Protein AF-A0A699XVE4-F1 (afdb_monomer_lite)

Secondary structure (DSSP, 8-state):
--S-SSTTHHHH-TTSS-EEEEE----EE-TTS-EE-GGG-S-EEEEEETTEE-SS--HHHHHHHHHHHTSTT--

Radius of gyration: 14.75 Å; chains: 1; bounding box: 36×26×35 Å

Organism: Tanacetum cinerariifolium (NCBI:txid118510)

InterPro domains:
  IPR007400 PrpF-like [PF04303] (1-75)
  IPR007400 PrpF-like [PTHR43709] (1-75)

Structure (mmCIF, N/CA/C/O backbone):
data_AF-A0A699XVE4-F1
#
_entry.id   AF-A0A699XVE4-F1
#
loop_
_atom_site.group_PDB
_atom_site.id
_atom_site.type_symbol
_atom_site.label_atom_id
_atom_site.label_alt_id
_atom_site.label_comp_id
_atom_site.label_asym_id
_atom_site.label_entity_id
_atom_site.label_seq_id
_atom_site.pdbx_PDB_ins_code
_atom_site.Cartn_x
_atom_site.Cartn_y
_atom_site.Cartn_z
_atom_site.occupancy
_atom_site.B_iso_or_equiv
_atom_site.auth_seq_id
_atom_site.auth_comp_id
_atom_site.auth_asym_id
_atom_site.auth_atom_id
_atom_site.pdbx_PDB_model_num
ATOM 1 N N . MET A 1 1 ? 7.950 -8.397 -12.426 1.00 95.88 1 MET A N 1
ATOM 2 C CA . MET A 1 1 ? 7.258 -7.213 -12.995 1.00 95.88 1 MET A CA 1
ATOM 3 C C . MET A 1 1 ? 7.861 -6.726 -14.317 1.00 95.88 1 MET A C 1
ATOM 5 O O . MET A 1 1 ? 7.207 -5.926 -14.964 1.00 95.88 1 MET A O 1
ATOM 9 N N . GLY A 1 2 ? 9.073 -7.147 -14.719 1.00 97.62 2 GLY A N 1
ATOM 10 C CA . GLY A 1 2 ? 9.673 -6.701 -15.991 1.00 97.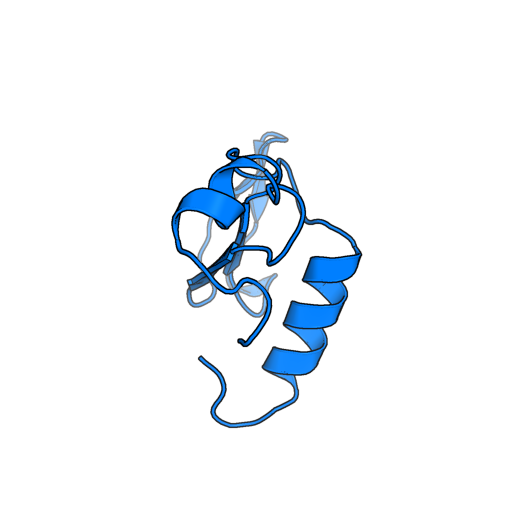62 2 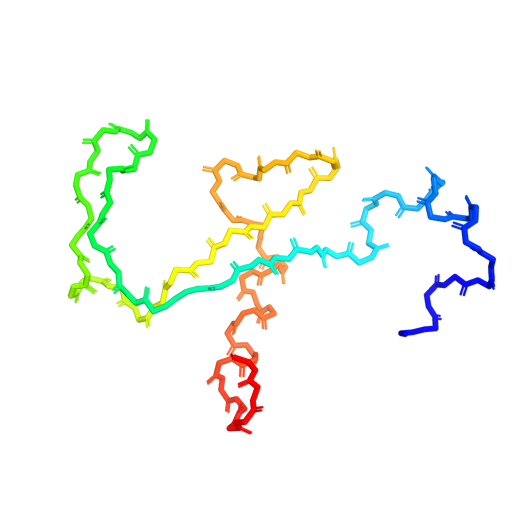GLY A CA 1
ATOM 11 C C . GLY A 1 2 ? 10.118 -5.232 -16.005 1.00 97.62 2 GLY A C 1
ATOM 12 O O . GLY A 1 2 ? 10.129 -4.613 -17.057 1.00 97.62 2 GLY A O 1
ATOM 13 N N . LEU A 1 3 ? 10.426 -4.651 -14.835 1.00 97.81 3 LEU A N 1
ATOM 14 C CA . LEU A 1 3 ? 10.799 -3.232 -14.696 1.00 97.81 3 LEU A CA 1
ATOM 15 C C . LEU A 1 3 ? 12.318 -2.975 -14.739 1.00 97.81 3 LEU A C 1
ATOM 17 O O . LEU A 1 3 ? 12.719 -1.815 -14.836 1.00 97.81 3 LEU A O 1
ATOM 21 N N . ILE A 1 4 ? 13.129 -4.030 -14.619 1.00 98.25 4 ILE A N 1
ATOM 22 C CA . ILE A 1 4 ? 14.601 -4.051 -14.680 1.00 98.25 4 ILE A CA 1
ATOM 23 C C . ILE A 1 4 ? 15.053 -5.384 -15.298 1.00 98.25 4 ILE A C 1
ATOM 25 O O . ILE A 1 4 ? 14.310 -6.367 -15.195 1.00 98.25 4 ILE A O 1
ATOM 29 N N . GLU A 1 5 ? 16.241 -5.411 -15.908 1.00 97.50 5 GLU A N 1
ATOM 30 C CA . GLU A 1 5 ? 16.849 -6.619 -16.496 1.00 97.50 5 GLU A CA 1
ATOM 31 C C . GLU A 1 5 ? 17.795 -7.310 -15.507 1.00 97.50 5 GLU A C 1
ATOM 33 O O . GLU A 1 5 ? 17.725 -8.530 -15.340 1.00 97.50 5 GLU A O 1
ATOM 38 N N . HIS A 1 6 ? 18.611 -6.530 -14.789 1.00 97.94 6 HIS A N 1
ATOM 39 C CA . HIS A 1 6 ? 19.546 -7.023 -13.777 1.00 97.94 6 HIS A CA 1
ATOM 40 C C . HIS A 1 6 ? 19.209 -6.479 -12.383 1.00 97.94 6 HIS A C 1
ATOM 42 O O . HIS A 1 6 ? 18.614 -5.411 -12.234 1.00 97.94 6 HIS A O 1
ATOM 48 N N . LEU A 1 7 ? 19.580 -7.212 -11.327 1.00 97.25 7 LEU A N 1
ATOM 49 C CA . LEU A 1 7 ? 19.234 -6.843 -9.948 1.00 97.25 7 LEU A CA 1
ATOM 50 C C . LEU A 1 7 ? 19.889 -5.518 -9.530 1.00 97.25 7 LEU A C 1
ATOM 52 O O .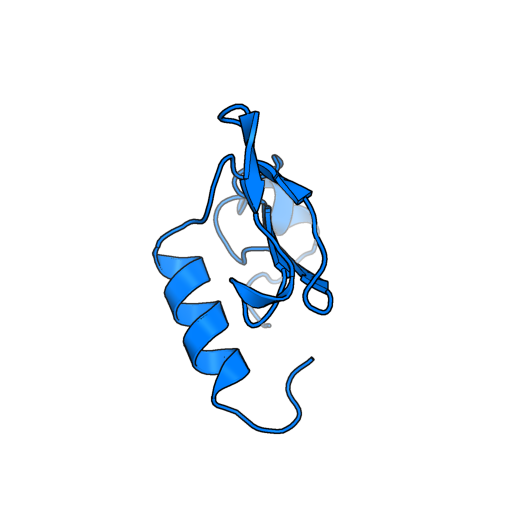 LEU A 1 7 ? 19.250 -4.677 -8.894 1.00 97.25 7 LEU A O 1
ATOM 56 N N . GLU A 1 8 ? 21.144 -5.315 -9.919 1.00 97.56 8 GLU A N 1
ATOM 57 C CA . GLU A 1 8 ? 21.914 -4.094 -9.678 1.00 97.56 8 GLU A CA 1
ATOM 58 C C . GLU A 1 8 ? 21.259 -2.821 -10.244 1.00 97.56 8 GLU A C 1
ATOM 60 O O . GLU A 1 8 ? 21.453 -1.735 -9.685 1.00 97.56 8 GLU A O 1
ATOM 65 N N . ASP A 1 9 ? 20.412 -2.929 -11.273 1.00 97.62 9 ASP A N 1
ATOM 66 C CA . ASP A 1 9 ? 19.704 -1.781 -11.853 1.00 97.62 9 ASP A CA 1
ATOM 67 C C . ASP A 1 9 ? 18.725 -1.139 -10.859 1.00 97.62 9 ASP A C 1
ATOM 69 O O . ASP A 1 9 ? 18.441 0.063 -10.937 1.00 97.62 9 ASP A O 1
ATOM 73 N N . ALA A 1 10 ? 18.250 -1.901 -9.865 1.00 97.06 10 ALA A N 1
ATOM 74 C CA . ALA A 1 10 ? 17.376 -1.389 -8.814 1.00 97.06 10 ALA A CA 1
ATOM 75 C C . ALA A 1 10 ? 18.032 -0.238 -8.032 1.00 97.06 10 ALA A C 1
ATOM 77 O O . ALA A 1 10 ? 17.351 0.724 -7.665 1.00 97.06 10 ALA A O 1
ATOM 78 N N . ALA A 1 11 ? 19.357 -0.272 -7.839 1.00 95.75 11 ALA A N 1
ATOM 79 C CA . ALA A 1 11 ? 20.092 0.794 -7.156 1.00 95.75 11 ALA A CA 1
ATOM 80 C C . ALA A 1 11 ? 19.964 2.145 -7.884 1.00 95.75 11 ALA A C 1
ATOM 82 O O . ALA A 1 11 ? 19.904 3.194 -7.244 1.00 95.75 11 ALA A O 1
ATOM 83 N N . ARG A 1 12 ? 19.846 2.122 -9.217 1.00 95.88 12 ARG A N 1
ATOM 84 C CA . ARG A 1 12 ? 19.661 3.317 -10.058 1.00 95.88 12 ARG A CA 1
ATOM 85 C C . ARG A 1 12 ? 18.186 3.684 -10.259 1.00 95.88 12 ARG A C 1
ATOM 87 O O . ARG A 1 12 ? 17.888 4.798 -10.685 1.00 95.88 12 ARG A O 1
ATOM 94 N N . ARG A 1 13 ? 17.250 2.791 -9.912 1.00 96.88 13 ARG A N 1
ATOM 95 C CA . ARG A 1 13 ? 15.800 2.953 -10.113 1.00 96.88 13 ARG A CA 1
ATOM 96 C C . ARG A 1 13 ? 15.011 3.016 -8.794 1.00 96.88 13 ARG A C 1
ATOM 98 O O . ARG A 1 13 ? 14.076 2.261 -8.563 1.00 96.88 13 ARG A O 1
ATOM 105 N N . GLN A 1 14 ? 15.332 3.976 -7.930 1.00 95.69 14 GLN A N 1
ATOM 106 C CA . GLN A 1 14 ? 14.732 4.080 -6.585 1.00 95.69 14 GLN A CA 1
ATOM 107 C C . GLN A 1 14 ? 13.270 4.570 -6.550 1.00 95.69 14 GLN A C 1
ATOM 109 O O . GLN A 1 14 ? 12.574 4.415 -5.545 1.00 95.69 14 GLN A O 1
ATOM 114 N N . HIS A 1 15 ? 12.780 5.185 -7.629 1.00 95.56 15 HIS A N 1
ATOM 115 C CA . HIS A 1 15 ? 11.442 5.779 -7.637 1.00 95.56 15 HIS A CA 1
ATOM 116 C C . HIS A 1 15 ? 10.317 4.757 -7.847 1.00 95.56 15 HIS A C 1
ATOM 118 O O . HIS A 1 15 ? 9.233 4.965 -7.295 1.00 95.56 15 HIS A O 1
ATOM 124 N N . THR A 1 16 ? 10.535 3.700 -8.640 1.00 97.12 16 THR A N 1
ATOM 125 C CA . THR A 1 16 ? 9.514 2.689 -8.976 1.00 97.12 16 THR A CA 1
ATOM 126 C C . THR A 1 16 ? 10.126 1.294 -9.160 1.00 97.12 16 THR A C 1
ATOM 128 O O . THR A 1 16 ? 11.205 1.203 -9.744 1.00 97.12 16 THR A O 1
ATOM 131 N N . PRO A 1 17 ? 9.421 0.214 -8.771 1.00 97.69 17 PRO A N 1
ATOM 132 C CA . PRO A 1 17 ? 8.081 0.205 -8.174 1.00 97.69 17 PRO A CA 1
ATOM 133 C C . PRO A 1 17 ? 8.079 0.733 -6.731 1.00 97.69 17 PRO A C 1
ATOM 135 O O . PRO A 1 17 ? 9.126 0.910 -6.114 1.00 97.69 17 PRO A O 1
ATOM 138 N N . LYS A 1 18 ? 6.891 1.041 -6.206 1.00 98.00 18 LYS A N 1
ATOM 139 C CA . LYS A 1 18 ? 6.720 1.274 -4.767 1.00 98.00 18 LYS A CA 1
ATOM 140 C C . LYS A 1 18 ? 6.537 -0.070 -4.071 1.00 98.00 18 LYS A C 1
ATOM 142 O O . LYS A 1 18 ? 6.028 -1.008 -4.677 1.00 98.00 18 LYS A O 1
ATOM 147 N N . ILE A 1 19 ? 6.920 -0.132 -2.803 1.00 98.25 19 ILE A N 1
ATOM 148 C CA . ILE A 1 19 ? 6.641 -1.271 -1.932 1.00 98.25 19 ILE A CA 1
ATOM 149 C C . ILE A 1 19 ? 5.773 -0.793 -0.773 1.00 98.25 19 ILE A C 1
ATOM 151 O O . ILE A 1 19 ? 6.017 0.277 -0.208 1.00 98.25 19 ILE A O 1
ATOM 155 N N . ALA A 1 20 ? 4.744 -1.569 -0.456 1.00 98.69 20 ALA A N 1
ATOM 156 C CA . ALA A 1 20 ? 3.860 -1.329 0.668 1.00 98.69 20 ALA A CA 1
ATOM 157 C C . ALA A 1 20 ? 3.544 -2.650 1.368 1.00 98.69 20 ALA A C 1
ATOM 159 O O . ALA A 1 20 ? 3.558 -3.705 0.737 1.00 98.69 20 ALA A O 1
ATOM 160 N N . PHE A 1 21 ? 3.263 -2.572 2.662 1.00 98.75 21 PHE A N 1
ATOM 161 C CA . PHE A 1 21 ? 2.743 -3.677 3.456 1.00 98.75 21 PHE A CA 1
ATOM 162 C C . PHE A 1 21 ? 1.382 -3.292 4.034 1.00 98.75 21 PHE A C 1
ATOM 164 O O . PHE A 1 21 ? 1.118 -2.109 4.290 1.00 98.75 21 PHE A O 1
ATOM 171 N N . VAL A 1 22 ? 0.526 -4.300 4.194 1.00 98.88 22 VAL A N 1
ATOM 172 C CA . VAL A 1 22 ? -0.879 -4.150 4.576 1.00 98.88 22 VAL A CA 1
ATOM 173 C C . VAL A 1 22 ? -1.202 -4.972 5.821 1.00 98.88 22 VAL A C 1
ATOM 175 O O . VAL A 1 22 ? -0.511 -5.946 6.119 1.00 98.88 22 VAL A O 1
ATOM 178 N N . ALA A 1 23 ? -2.236 -4.566 6.548 1.00 98.81 23 ALA A N 1
ATOM 179 C CA . ALA A 1 23 ? -2.793 -5.304 7.676 1.00 98.81 23 ALA A CA 1
ATOM 180 C C . ALA A 1 23 ? -4.302 -5.021 7.806 1.00 98.81 23 ALA A C 1
ATOM 182 O O . ALA A 1 23 ? -4.765 -3.987 7.307 1.00 98.81 23 ALA A O 1
ATOM 183 N N . PRO A 1 24 ? -5.064 -5.888 8.502 1.00 98.75 24 PRO A N 1
ATOM 184 C CA . PRO A 1 24 ? -6.436 -5.580 8.898 1.00 98.75 24 PRO A CA 1
ATOM 185 C C . PRO A 1 24 ? -6.528 -4.270 9.705 1.00 98.75 24 PRO A C 1
ATOM 187 O O . PRO A 1 24 ? -5.518 -3.827 10.267 1.00 98.75 24 PRO A O 1
ATOM 190 N N . PRO A 1 25 ? -7.722 -3.658 9.805 1.00 98.81 25 PRO A N 1
ATOM 191 C CA . PRO A 1 25 ? -7.953 -2.518 10.685 1.00 98.81 25 PRO A CA 1
ATOM 192 C C . PRO A 1 25 ? -7.499 -2.781 12.120 1.00 98.81 25 PRO A C 1
ATOM 194 O O . PRO A 1 25 ? -7.792 -3.828 12.697 1.00 98.81 25 PRO A O 1
ATOM 197 N N . ALA A 1 26 ? -6.808 -1.806 12.703 1.00 98.81 26 ALA A N 1
ATOM 198 C CA . ALA A 1 26 ? -6.418 -1.809 14.106 1.00 98.81 26 ALA A CA 1
ATOM 199 C C . ALA A 1 26 ? -6.266 -0.369 14.606 1.00 98.81 26 ALA A C 1
ATOM 201 O O . ALA A 1 26 ? -5.933 0.532 13.830 1.00 98.81 26 ALA A O 1
ATOM 202 N N . ASP A 1 27 ? -6.482 -0.171 15.905 1.00 98.75 27 ASP A N 1
ATOM 203 C CA . ASP A 1 27 ? -6.279 1.117 16.559 1.00 98.75 27 ASP A CA 1
ATOM 204 C C . ASP A 1 27 ? -4.812 1.553 16.446 1.00 98.75 27 ASP A C 1
ATOM 206 O O . ASP A 1 27 ? -3.890 0.754 16.642 1.00 98.75 27 ASP A O 1
ATOM 210 N N . TYR A 1 28 ? -4.572 2.835 16.172 1.00 98.75 28 TYR A N 1
ATOM 211 C CA . TYR A 1 28 ? -3.224 3.400 16.210 1.00 98.75 28 TYR A CA 1
ATOM 212 C C . TYR A 1 28 ? -3.223 4.896 16.531 1.00 98.75 28 TYR A C 1
ATOM 214 O O . TYR A 1 28 ? -4.199 5.614 16.320 1.00 98.75 28 TYR A O 1
ATOM 222 N N . VAL A 1 29 ? -2.073 5.382 16.998 1.00 98.69 29 VAL A N 1
ATOM 223 C CA . VAL A 1 29 ? -1.809 6.816 17.161 1.00 98.69 29 VAL A CA 1
ATOM 224 C C . VAL A 1 29 ? -1.130 7.330 15.894 1.00 98.69 29 VAL A C 1
ATOM 226 O O . VAL A 1 29 ? -0.061 6.851 15.507 1.00 98.69 29 VAL A O 1
ATOM 229 N N . ALA A 1 30 ? -1.757 8.289 15.216 1.00 98.38 30 ALA A N 1
ATOM 230 C CA . ALA A 1 30 ? -1.179 8.946 14.049 1.00 98.38 30 ALA A CA 1
ATOM 231 C C . ALA A 1 30 ? 0.037 9.805 14.435 1.00 98.38 30 ALA A C 1
ATOM 233 O O . ALA A 1 30 ? 0.199 10.208 15.584 1.00 98.38 30 ALA A O 1
ATOM 234 N N . SER A 1 31 ? 0.866 10.170 13.454 1.00 97.56 31 SER A N 1
ATOM 235 C CA . SER A 1 31 ? 2.035 11.041 13.671 1.00 97.56 31 SER A CA 1
ATOM 236 C C . SER A 1 31 ? 1.685 12.425 14.234 1.00 97.56 31 SER A C 1
ATOM 238 O O . SER A 1 31 ? 2.539 13.073 14.828 1.00 97.56 31 SER A O 1
ATOM 240 N N . SER A 1 32 ? 0.433 12.868 14.089 1.00 98.00 32 SER A N 1
ATOM 241 C CA . SER A 1 32 ? -0.096 14.090 14.702 1.00 98.00 32 SER A CA 1
ATOM 242 C C . SER A 1 32 ? -0.505 13.931 16.173 1.00 98.00 32 SER A C 1
ATOM 244 O O . SER A 1 32 ? -0.949 14.900 16.780 1.00 98.00 32 SER A O 1
ATOM 246 N N . GLY A 1 33 ? -0.422 12.724 16.739 1.00 98.38 33 GLY A N 1
ATOM 247 C CA . GLY A 1 33 ? -0.927 12.389 18.075 1.00 98.38 33 GLY A CA 1
ATOM 248 C C . GLY A 1 33 ? -2.421 12.047 18.119 1.00 98.38 33 GLY A C 1
ATOM 249 O O . GLY A 1 33 ? -2.927 11.667 19.171 1.00 98.38 33 GLY A O 1
ATOM 250 N N . LYS A 1 34 ? -3.142 12.151 16.994 1.00 98.56 34 LYS A N 1
ATOM 251 C CA . LYS A 1 34 ? -4.563 11.785 16.915 1.00 98.56 34 LYS A CA 1
ATOM 252 C C . LYS A 1 34 ? -4.738 10.265 17.014 1.00 98.56 34 LYS A C 1
ATOM 254 O O . LYS A 1 34 ? -4.094 9.528 16.270 1.00 98.56 34 LYS A O 1
ATOM 259 N N . GLN A 1 35 ? 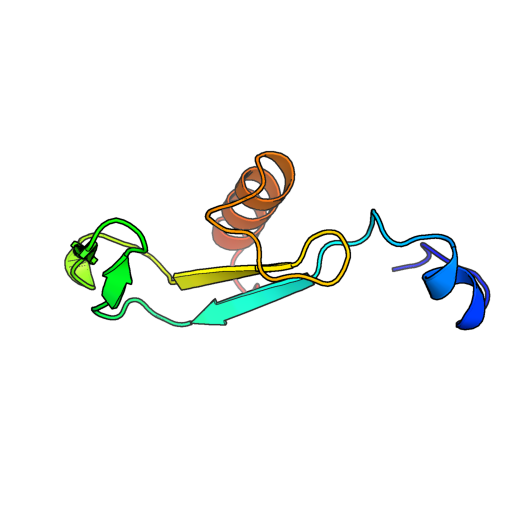-5.668 9.819 17.857 1.00 98.62 35 GLN A N 1
ATOM 260 C CA . GLN A 1 35 ? -6.129 8.431 17.867 1.00 98.62 35 GLN A CA 1
ATOM 261 C C . GLN A 1 35 ? -6.967 8.141 16.614 1.00 98.62 35 GLN A C 1
ATOM 263 O O . GLN A 1 35 ? -7.882 8.902 16.282 1.00 98.62 35 GLN A O 1
ATOM 268 N N . VAL A 1 36 ? -6.654 7.047 15.928 1.00 98.69 36 VAL A N 1
ATOM 269 C CA . VAL A 1 36 ? -7.464 6.483 14.845 1.00 98.69 36 VAL A CA 1
ATOM 270 C C . VAL A 1 36 ? -7.952 5.124 15.317 1.00 98.69 36 VAL A C 1
ATOM 272 O O . VAL A 1 36 ? -7.131 4.283 15.691 1.00 98.69 36 VAL A O 1
ATOM 275 N N . ASN A 1 37 ? -9.268 4.930 15.347 1.00 98.75 37 ASN A N 1
ATOM 276 C CA . ASN A 1 37 ? -9.847 3.665 15.779 1.00 98.75 37 ASN A CA 1
ATOM 277 C C . ASN A 1 37 ? -9.913 2.698 14.595 1.00 98.75 37 ASN A C 1
ATOM 279 O O . ASN A 1 37 ? -10.064 3.116 13.447 1.00 98.75 37 ASN A O 1
ATOM 283 N N . ALA A 1 38 ? -9.869 1.400 14.870 1.00 98.69 38 ALA A N 1
ATOM 284 C CA . ALA A 1 38 ? -10.003 0.353 13.866 1.00 98.69 38 ALA A CA 1
ATOM 285 C C . ALA A 1 38 ? -11.307 0.499 13.064 1.00 98.69 38 ALA A C 1
ATOM 287 O O . ALA A 1 38 ? -11.312 0.265 11.866 1.00 98.69 38 ALA A O 1
ATOM 288 N N . GLY A 1 39 ? -12.397 0.943 13.700 1.00 98.62 39 GLY A N 1
ATOM 289 C CA . GLY A 1 39 ? -13.680 1.177 13.028 1.00 98.62 39 GLY A CA 1
ATOM 290 C C . GLY A 1 39 ? -13.707 2.378 1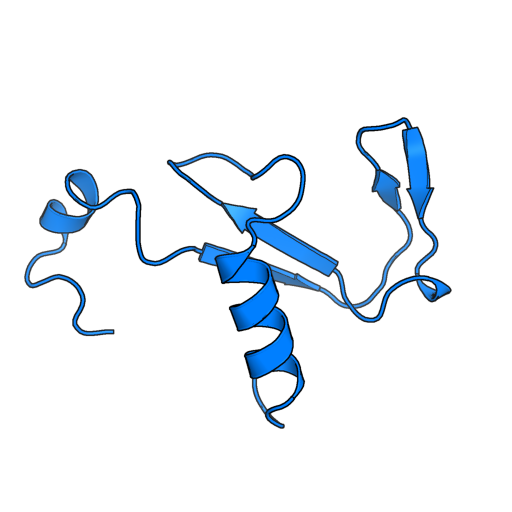2.074 1.00 98.62 39 GLY A C 1
ATOM 291 O O . GLY A 1 39 ? -14.669 2.517 11.326 1.00 98.62 39 GLY A O 1
ATOM 292 N N . ASP A 1 40 ? -12.676 3.230 12.085 1.00 98.56 40 ASP A N 1
ATOM 293 C CA . ASP A 1 40 ? -12.582 4.410 11.215 1.00 98.56 40 ASP A CA 1
ATOM 294 C C . ASP A 1 40 ? -11.876 4.108 9.875 1.00 98.56 40 ASP A C 1
ATOM 296 O O . ASP A 1 40 ? -11.773 4.996 9.024 1.00 98.56 40 ASP A O 1
ATOM 300 N N . VAL A 1 41 ? -11.335 2.896 9.689 1.00 98.81 41 VAL A N 1
ATOM 301 C CA . VAL A 1 41 ? -10.541 2.507 8.511 1.00 98.81 41 VAL A CA 1
ATOM 302 C C . VAL A 1 41 ? -10.870 1.088 8.043 1.00 98.81 41 VAL A C 1
ATOM 304 O O . VAL A 1 41 ? -11.112 0.203 8.852 1.00 98.81 41 VAL A O 1
ATOM 307 N N . ASP A 1 42 ? -10.796 0.843 6.732 1.00 98.81 42 ASP A N 1
ATOM 308 C CA . ASP A 1 42 ? -11.042 -0.492 6.155 1.00 98.81 42 ASP A CA 1
ATOM 309 C C . ASP A 1 42 ? -9.807 -1.407 6.179 1.00 98.81 42 ASP A C 1
ATOM 311 O O . ASP A 1 42 ? -9.921 -2.631 6.164 1.00 98.81 42 ASP A O 1
ATOM 315 N N . LEU A 1 43 ? -8.609 -0.817 6.225 1.00 98.81 43 LEU A N 1
ATOM 316 C CA . LEU A 1 43 ? -7.323 -1.508 6.299 1.00 98.81 43 LEU A CA 1
ATOM 317 C C . LEU A 1 43 ? -6.208 -0.545 6.718 1.00 98.81 43 LEU A C 1
ATOM 319 O O . LEU A 1 43 ? -6.330 0.679 6.611 1.00 98.81 43 LEU A O 1
ATOM 323 N N . LEU A 1 44 ? -5.072 -1.101 7.128 1.00 98.88 44 LEU A N 1
ATOM 324 C CA . LEU A 1 44 ? -3.842 -0.349 7.344 1.00 98.88 44 LEU A CA 1
ATOM 325 C C . LEU A 1 44 ? -2.881 -0.580 6.182 1.00 98.88 44 LEU A C 1
ATOM 327 O O . LEU A 1 44 ? -2.572 -1.719 5.848 1.00 98.88 44 LEU A O 1
ATOM 331 N N . VAL A 1 45 ? -2.347 0.504 5.612 1.00 98.81 45 VAL A N 1
ATOM 332 C CA . VAL A 1 45 ? -1.278 0.439 4.605 1.00 98.81 45 VAL A CA 1
ATOM 333 C C . VAL A 1 45 ? -0.113 1.335 5.002 1.00 98.81 45 VAL A C 1
ATOM 335 O O . VAL A 1 45 ? -0.290 2.455 5.498 1.00 98.81 45 VAL A O 1
ATOM 338 N N . ARG A 1 46 ? 1.105 0.845 4.781 1.00 98.69 46 ARG A N 1
ATOM 339 C CA . ARG A 1 46 ? 2.353 1.591 4.957 1.00 98.69 46 ARG A CA 1
ATOM 340 C C . ARG A 1 46 ? 3.216 1.388 3.724 1.00 98.69 46 ARG A C 1
ATOM 342 O O . ARG A 1 46 ? 3.538 0.259 3.373 1.00 98.69 46 ARG A O 1
ATOM 349 N N . ALA A 1 47 ? 3.574 2.483 3.062 1.00 98.56 47 ALA A N 1
ATOM 350 C CA . ALA A 1 47 ? 4.334 2.458 1.819 1.00 98.56 47 ALA A CA 1
ATOM 351 C C . ALA A 1 47 ? 5.695 3.133 1.987 1.00 98.56 47 ALA A C 1
ATOM 353 O O . ALA A 1 47 ? 5.840 4.095 2.747 1.00 98.56 47 ALA A O 1
ATOM 354 N N . LEU A 1 48 ? 6.689 2.642 1.252 1.00 98.31 48 LEU A N 1
ATOM 355 C CA . LEU A 1 48 ? 8.014 3.239 1.194 1.00 98.31 48 LEU A CA 1
ATOM 356 C C . LEU A 1 48 ? 8.173 4.066 -0.084 1.00 98.31 48 LEU A C 1
ATOM 358 O O . LEU A 1 48 ? 7.700 3.701 -1.165 1.00 98.31 48 LEU A O 1
ATOM 362 N N . SER A 1 49 ? 8.899 5.173 0.030 1.00 96.50 49 SER A N 1
ATOM 363 C CA . SER A 1 49 ? 9.352 5.971 -1.105 1.00 96.50 49 SER A CA 1
ATOM 364 C C . SER A 1 49 ? 10.780 6.427 -0.851 1.00 96.50 49 SER A C 1
ATOM 366 O O . SER A 1 49 ? 11.086 6.923 0.231 1.00 96.50 49 SER A O 1
ATOM 368 N N . MET A 1 50 ? 11.654 6.252 -1.845 1.00 95.50 50 MET A N 1
ATOM 369 C CA . MET A 1 50 ? 13.071 6.627 -1.748 1.00 95.50 50 MET A CA 1
ATOM 370 C C . MET A 1 50 ? 13.758 6.031 -0.507 1.00 95.50 50 MET A C 1
ATOM 372 O O . MET A 1 50 ? 14.443 6.726 0.240 1.00 95.50 50 MET A O 1
ATOM 376 N N . GLY A 1 51 ? 13.509 4.741 -0.255 1.00 95.88 51 GLY A N 1
ATOM 377 C CA . GLY A 1 51 ? 14.133 3.984 0.834 1.00 95.88 51 GLY A CA 1
ATOM 378 C C . GLY A 1 51 ? 13.625 4.297 2.246 1.00 95.88 51 GLY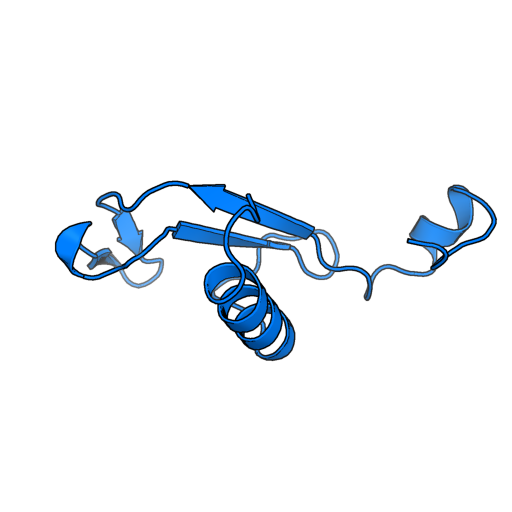 A C 1
ATOM 379 O O . GLY A 1 51 ? 14.166 3.756 3.205 1.00 95.88 51 GLY A O 1
ATOM 380 N N . LYS A 1 52 ? 12.601 5.145 2.410 1.00 97.44 52 LYS A N 1
ATOM 381 C CA . LYS A 1 52 ? 12.042 5.508 3.723 1.00 97.44 52 LYS A CA 1
ATOM 382 C C . LYS A 1 52 ? 10.545 5.264 3.784 1.00 97.44 52 LYS A C 1
ATOM 384 O O . LYS A 1 52 ? 9.852 5.360 2.771 1.00 97.44 52 LYS A O 1
ATOM 389 N N . LEU A 1 53 ? 10.055 4.993 4.992 1.00 97.88 53 LEU A N 1
ATOM 390 C CA . LEU A 1 53 ? 8.626 4.973 5.271 1.00 97.88 53 LEU A CA 1
ATOM 391 C C . LEU A 1 53 ? 8.034 6.347 4.944 1.00 97.88 53 LEU A C 1
ATOM 393 O O . LEU A 1 53 ? 8.533 7.374 5.409 1.00 97.88 53 LEU A O 1
ATOM 397 N N . HIS A 1 54 ? 6.989 6.370 4.126 1.00 98.38 54 HIS A N 1
ATOM 398 C CA . HIS A 1 54 ? 6.314 7.613 3.796 1.00 98.38 54 HIS A CA 1
ATOM 399 C C . HIS A 1 54 ? 5.532 8.122 5.018 1.00 98.38 54 HIS A C 1
ATOM 401 O O . HIS A 1 54 ? 4.859 7.350 5.691 1.00 98.38 54 HIS A O 1
ATOM 407 N N . HIS A 1 55 ? 5.599 9.427 5.300 1.00 96.94 55 HIS A N 1
ATOM 408 C CA . HIS A 1 55 ? 4.980 10.036 6.491 1.00 96.94 55 HIS A CA 1
ATOM 409 C C . HIS A 1 55 ? 3.437 9.982 6.500 1.00 96.94 55 HIS A C 1
ATOM 411 O O . HIS A 1 55 ? 2.812 10.177 7.539 1.00 96.94 55 HIS A O 1
ATOM 417 N N . ALA A 1 56 ? 2.844 9.747 5.329 1.00 97.94 56 ALA A N 1
ATOM 418 C CA . ALA A 1 56 ? 1.414 9.583 5.086 1.00 97.94 56 ALA A CA 1
ATOM 419 C C . ALA A 1 56 ? 1.217 8.536 3.969 1.00 97.94 56 ALA A C 1
ATOM 421 O O . ALA A 1 56 ? 1.637 7.393 4.121 1.00 97.94 56 ALA A O 1
ATOM 422 N N . MET A 1 57 ? 0.715 8.930 2.793 1.00 98.38 57 MET A N 1
ATOM 423 C CA . MET A 1 57 ? 0.635 8.069 1.604 1.00 98.38 57 MET A CA 1
ATOM 424 C C . MET A 1 57 ? 0.905 8.860 0.316 1.00 98.38 57 MET A C 1
ATOM 426 O O . MET A 1 57 ? 0.517 10.021 0.212 1.00 98.38 57 MET A O 1
ATOM 430 N N . MET A 1 58 ? 1.574 8.250 -0.667 1.00 97.88 58 MET A N 1
ATOM 431 C CA . MET A 1 58 ? 1.757 8.853 -1.995 1.00 97.88 58 MET A CA 1
ATOM 432 C C . MET A 1 58 ? 0.454 8.763 -2.797 1.00 97.88 58 MET A C 1
ATOM 434 O O . MET A 1 58 ? -0.149 7.695 -2.834 1.00 97.88 58 MET A O 1
ATOM 438 N N . GLY A 1 59 ? 0.064 9.820 -3.518 1.00 98.12 59 GLY A N 1
ATOM 439 C CA . GLY A 1 59 ? -1.180 9.819 -4.307 1.00 98.12 59 GLY A CA 1
ATOM 440 C C . GLY A 1 59 ? -1.278 8.662 -5.313 1.00 98.12 59 GLY A C 1
ATOM 441 O O . GLY A 1 59 ? -2.303 7.995 -5.393 1.00 98.12 59 GLY A O 1
ATOM 442 N N . THR A 1 60 ? -0.185 8.335 -6.012 1.00 98.19 60 THR A N 1
ATOM 443 C CA . THR A 1 60 ? -0.146 7.187 -6.939 1.00 98.19 60 THR A CA 1
ATOM 444 C C . THR A 1 60 ? -0.271 5.836 -6.233 1.00 98.19 60 THR A C 1
ATOM 446 O O . THR A 1 60 ? -0.876 4.918 -6.777 1.00 98.19 60 THR A O 1
ATOM 449 N N . ALA A 1 61 ? 0.257 5.708 -5.012 1.00 98.38 61 ALA A N 1
ATOM 450 C CA . ALA A 1 61 ? 0.090 4.500 -4.209 1.00 98.38 61 ALA A CA 1
ATOM 451 C C . ALA A 1 61 ? -1.330 4.393 -3.639 1.00 98.38 61 ALA A C 1
ATOM 453 O O . ALA A 1 61 ? -1.862 3.293 -3.590 1.00 98.38 61 ALA A O 1
ATOM 454 N N . ALA A 1 62 ? -1.972 5.512 -3.287 1.00 98.62 62 ALA A N 1
ATOM 455 C CA . ALA A 1 62 ? -3.374 5.528 -2.871 1.00 98.62 62 ALA A CA 1
ATOM 456 C C . ALA A 1 62 ? -4.305 5.017 -3.985 1.00 98.62 62 ALA A C 1
ATOM 458 O O . ALA A 1 62 ? -5.171 4.188 -3.719 1.00 98.62 62 ALA A O 1
ATOM 459 N N . VAL A 1 63 ? -4.070 5.427 -5.239 1.00 98.75 63 VAL A N 1
ATOM 460 C CA . VAL A 1 63 ? -4.790 4.873 -6.401 1.00 98.75 63 VAL A CA 1
ATOM 461 C C . VAL A 1 63 ? -4.538 3.368 -6.533 1.00 98.75 63 VAL A C 1
ATOM 463 O O . VAL A 1 63 ? -5.485 2.611 -6.699 1.00 98.75 63 VAL A O 1
ATOM 466 N N . ALA A 1 64 ? -3.287 2.912 -6.405 1.00 98.69 64 ALA A N 1
ATOM 467 C CA . ALA A 1 64 ? -2.968 1.484 -6.474 1.00 98.69 64 ALA A CA 1
ATOM 468 C C . ALA A 1 64 ? -3.653 0.659 -5.367 1.00 98.69 64 ALA A C 1
ATOM 470 O O . ALA A 1 64 ? -4.129 -0.438 -5.646 1.00 98.69 64 ALA A O 1
ATOM 471 N N . ILE A 1 65 ? -3.740 1.194 -4.143 1.00 98.75 65 ILE A N 1
ATOM 472 C CA . ILE A 1 65 ? -4.446 0.564 -3.016 1.00 98.75 65 ILE A CA 1
ATOM 473 C C . ILE A 1 65 ? -5.935 0.432 -3.334 1.00 98.75 65 ILE A C 1
ATOM 475 O O . ILE A 1 65 ? -6.473 -0.661 -3.212 1.00 98.75 65 ILE A O 1
ATOM 479 N N . GLY A 1 66 ? -6.586 1.509 -3.787 1.00 98.69 66 GLY A N 1
ATOM 480 C CA . GLY A 1 66 ? -8.008 1.470 -4.142 1.00 98.69 66 GLY A CA 1
ATOM 481 C C . GLY A 1 66 ? -8.303 0.484 -5.274 1.00 98.69 66 GLY A C 1
ATOM 482 O O . GLY A 1 66 ? -9.249 -0.294 -5.183 1.00 98.69 66 GLY A O 1
ATOM 483 N N . THR A 1 67 ? -7.458 0.461 -6.308 1.00 98.88 67 THR A N 1
ATOM 484 C CA . THR A 1 67 ? -7.585 -0.499 -7.413 1.00 98.88 67 THR A CA 1
ATOM 485 C C . THR A 1 67 ? -7.427 -1.938 -6.932 1.00 98.88 67 THR A C 1
ATOM 487 O O . THR A 1 67 ? -8.227 -2.783 -7.316 1.00 98.88 67 THR A O 1
ATOM 490 N N . ALA A 1 68 ? -6.422 -2.230 -6.099 1.00 98.75 68 ALA A N 1
ATOM 491 C CA . ALA A 1 68 ? -6.221 -3.574 -5.563 1.00 98.75 68 ALA A CA 1
ATOM 492 C C . ALA A 1 68 ? -7.391 -3.995 -4.661 1.00 98.75 68 ALA A C 1
ATOM 494 O O . ALA A 1 68 ? -7.963 -5.053 -4.878 1.00 98.75 68 ALA A O 1
ATOM 495 N N . ALA A 1 69 ? -7.822 -3.128 -3.740 1.00 98.62 69 ALA A N 1
ATOM 496 C CA . ALA A 1 69 ? -8.928 -3.402 -2.822 1.00 98.62 69 ALA A CA 1
ATOM 497 C C . ALA A 1 69 ? -10.267 -3.683 -3.534 1.00 98.62 69 ALA A C 1
ATOM 499 O O . ALA A 1 69 ? -11.120 -4.382 -2.992 1.00 98.62 69 ALA A O 1
ATOM 500 N N . ALA A 1 70 ? -10.456 -3.165 -4.751 1.00 98.69 70 ALA A N 1
ATOM 501 C CA . ALA A 1 70 ? -11.638 -3.426 -5.569 1.00 98.69 70 ALA A CA 1
ATOM 502 C C . ALA A 1 70 ? -11.576 -4.754 -6.355 1.00 98.69 70 ALA A C 1
ATOM 504 O O . ALA A 1 70 ? -12.562 -5.120 -6.998 1.00 98.69 70 ALA A O 1
ATOM 505 N N . ILE A 1 71 ? -10.446 -5.470 -6.340 1.00 98.75 71 ILE A N 1
ATOM 506 C CA . ILE A 1 71 ? -10.247 -6.730 -7.065 1.00 98.75 71 ILE A CA 1
ATOM 507 C C . ILE A 1 71 ? -10.249 -7.892 -6.058 1.00 98.75 71 ILE A C 1
ATOM 509 O O . ILE A 1 71 ? -9.303 -8.040 -5.286 1.00 98.75 71 ILE A O 1
ATOM 513 N N . PRO A 1 72 ? -11.272 -8.768 -6.067 1.00 98.19 72 PRO A N 1
ATOM 514 C CA . PRO A 1 72 ? -11.315 -9.911 -5.162 1.00 98.19 72 PRO A CA 1
ATOM 515 C C . PRO A 1 72 ? -10.090 -10.822 -5.307 1.00 98.19 72 PRO A C 1
ATOM 517 O O . PRO A 1 72 ? -9.718 -11.209 -6.416 1.00 98.19 72 PRO A O 1
ATOM 520 N N . GLY A 1 73 ? -9.497 -11.205 -4.176 1.00 97.69 73 GLY A N 1
ATOM 521 C CA . GLY A 1 73 ? -8.363 -12.131 -4.130 1.00 97.69 73 GLY A CA 1
ATOM 522 C C . GLY A 1 73 ? -6.983 -11.481 -4.251 1.00 97.69 73 GLY A C 1
ATOM 523 O O . GLY A 1 73 ? -5.987 -12.205 -4.249 1.00 97.69 73 GLY A O 1
ATOM 524 N N . THR A 1 74 ? -6.885 -10.148 -4.323 1.00 98.56 74 THR A N 1
ATOM 525 C CA . THR A 1 74 ? -5.623 -9.486 -3.963 1.00 98.56 74 THR A CA 1
ATOM 526 C C . THR A 1 74 ? -5.308 -9.727 -2.486 1.00 98.56 74 THR A C 1
ATOM 528 O O . THR A 1 74 ? -6.196 -10.100 -1.719 1.00 98.56 74 THR A O 1
ATOM 531 N N . LEU A 1 75 ? -4.040 -9.533 -2.108 1.00 95.06 75 LEU A N 1
ATOM 532 C CA . LEU A 1 75 ? -3.596 -9.630 -0.713 1.00 95.06 75 LEU A CA 1
ATOM 533 C C . LEU A 1 75 ? -4.437 -8.773 0.239 1.00 95.06 75 LEU A C 1
ATOM 535 O O . LEU A 1 75 ? -4.878 -7.684 -0.199 1.00 95.06 75 LEU A O 1
#

Sequence (75 aa):
MGLIEHLEDAARRQHTPKIAFVAPPADYVASSGKQVNAGDVDLLVRALSMGKLHHAMMGTAAVAIGTAAAIPGTL

pLDDT: mean 97.99, std 0.98, range [95.06, 98.88]

Foldseek 3Di:
DPPDDDPVCCVVVQADDKDKDKAQQAWDQQPVRDTDHSVNDRIDMWIDGSRDIDSDDDPVVVVVVVVQVVDPPRD